Protein AF-A0A7X4YQS1-F1 (afdb_monomer_lite)

Structure (mmCIF, N/CA/C/O backbone):
data_AF-A0A7X4YQS1-F1
#
_entry.id   AF-A0A7X4YQS1-F1
#
loop_
_atom_site.group_PDB
_atom_site.id
_atom_site.type_symbol
_atom_site.label_atom_id
_atom_site.label_alt_id
_atom_site.label_comp_id
_atom_site.label_asym_id
_atom_site.label_entity_id
_atom_site.label_seq_id
_atom_site.pdbx_PDB_ins_code
_atom_site.Cartn_x
_atom_site.Cartn_y
_atom_site.Cartn_z
_atom_site.occupancy
_atom_site.B_iso_or_equiv
_atom_site.auth_seq_id
_atom_site.auth_comp_id
_atom_site.auth_asym_id
_atom_site.auth_atom_id
_atom_site.pdbx_PDB_model_num
ATOM 1 N N . MET A 1 1 ? -2.650 3.008 22.064 1.00 40.25 1 MET A N 1
ATOM 2 C CA . MET A 1 1 ? -3.211 2.697 20.731 1.00 40.25 1 MET A CA 1
ATOM 3 C C . MET A 1 1 ? -2.089 2.133 19.878 1.00 40.25 1 MET A C 1
ATOM 5 O O . MET A 1 1 ? -1.181 2.877 19.531 1.00 40.25 1 MET A O 1
ATOM 9 N N . GLY A 1 2 ? -2.071 0.816 19.657 1.00 45.88 2 GLY A N 1
ATOM 10 C CA . GLY A 1 2 ? -1.066 0.189 18.795 1.00 45.88 2 GLY A CA 1
ATOM 11 C C . GLY A 1 2 ? -1.245 0.669 17.358 1.00 45.88 2 GLY A C 1
ATOM 12 O O . GLY A 1 2 ? -2.377 0.758 16.885 1.00 45.88 2 GLY A O 1
ATOM 13 N N . LYS A 1 3 ? -0.152 1.036 16.683 1.00 58.78 3 LYS A N 1
ATOM 14 C CA . LYS A 1 3 ? -0.204 1.384 15.259 1.00 58.78 3 LYS A CA 1
ATOM 15 C C . LYS A 1 3 ? -0.661 0.139 14.494 1.00 58.78 3 LYS A C 1
ATOM 17 O O . LYS A 1 3 ? -0.047 -0.913 14.631 1.00 58.78 3 LYS A O 1
ATOM 22 N N . ARG A 1 4 ? -1.751 0.261 13.728 1.00 76.31 4 ARG A N 1
ATOM 23 C CA . ARG A 1 4 ? -2.353 -0.830 12.937 1.00 76.31 4 ARG A CA 1
ATOM 24 C C . ARG A 1 4 ? -1.374 -1.434 11.920 1.00 76.31 4 ARG A C 1
ATOM 26 O O . ARG A 1 4 ? -1.508 -2.597 11.565 1.00 76.31 4 ARG A O 1
ATOM 33 N N . PHE A 1 5 ? -0.386 -0.653 11.487 1.00 87.50 5 PHE A N 1
ATOM 34 C CA . PHE A 1 5 ? 0.607 -1.025 10.483 1.00 87.50 5 PHE A CA 1
ATOM 35 C C . PHE A 1 5 ? 2.035 -0.849 11.012 1.00 87.50 5 PHE A C 1
ATOM 37 O O . PHE A 1 5 ? 2.246 -0.052 11.938 1.00 87.50 5 PHE A O 1
ATOM 44 N N . PRO A 1 6 ? 3.017 -1.568 10.434 1.00 87.88 6 PRO A N 1
ATOM 45 C CA . PRO A 1 6 ? 4.421 -1.396 10.787 1.00 87.88 6 PRO A CA 1
ATOM 46 C C . PRO A 1 6 ? 4.883 0.047 10.562 1.00 87.88 6 PRO A C 1
ATOM 48 O O . PRO A 1 6 ? 4.313 0.802 9.772 1.00 87.88 6 PRO A O 1
ATOM 51 N N . GLN A 1 7 ? 5.943 0.440 11.264 1.00 90.50 7 GLN A N 1
ATOM 52 C CA . GLN A 1 7 ? 6.624 1.695 10.977 1.00 90.50 7 GLN A CA 1
ATOM 53 C C . GLN A 1 7 ? 7.393 1.556 9.661 1.00 90.50 7 GLN A C 1
ATOM 55 O O . GLN A 1 7 ? 8.204 0.646 9.521 1.00 90.50 7 GLN A O 1
ATOM 60 N N . LEU A 1 8 ? 7.126 2.461 8.721 1.00 93.25 8 LEU A N 1
ATOM 61 C CA . LEU A 1 8 ? 7.728 2.469 7.390 1.00 93.25 8 LEU A CA 1
ATOM 62 C C . LEU A 1 8 ? 8.675 3.660 7.240 1.00 93.25 8 LEU A C 1
ATOM 64 O O . LEU A 1 8 ? 8.443 4.722 7.827 1.00 93.25 8 LEU A O 1
ATOM 68 N N . MET A 1 9 ? 9.721 3.482 6.440 1.00 94.69 9 MET A N 1
ATOM 69 C CA . MET A 1 9 ? 10.669 4.538 6.070 1.00 94.69 9 MET A CA 1
ATOM 70 C C . MET A 1 9 ? 10.407 4.990 4.635 1.00 94.69 9 MET A C 1
ATOM 72 O O . MET A 1 9 ? 10.146 4.154 3.777 1.00 94.69 9 MET A O 1
ATOM 76 N 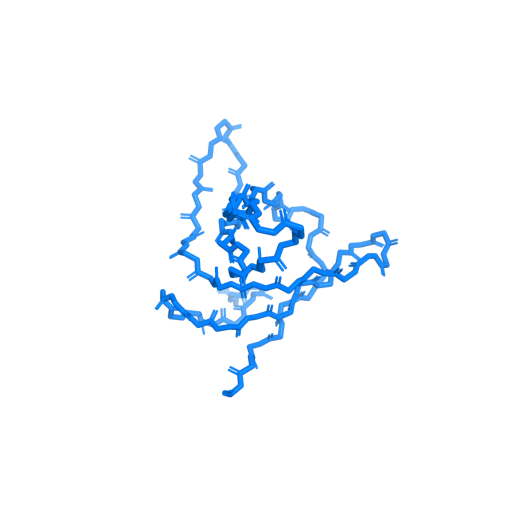N . THR A 1 10 ? 10.463 6.293 4.350 1.00 95.25 10 THR A N 1
ATOM 77 C CA . THR A 1 10 ? 10.309 6.796 2.973 1.00 95.25 10 THR A CA 1
ATOM 78 C C . THR A 1 10 ? 11.324 6.132 2.038 1.00 95.25 10 THR A C 1
ATOM 80 O O . THR A 1 10 ? 12.502 6.039 2.373 1.00 95.25 10 THR A O 1
ATOM 83 N N . GLY A 1 11 ? 10.854 5.654 0.887 1.00 93.25 11 GLY A N 1
ATOM 84 C CA . GLY A 1 11 ? 11.616 4.857 -0.073 1.00 93.25 11 GLY A CA 1
ATOM 85 C C . GLY A 1 11 ? 11.660 3.357 0.240 1.00 93.25 11 GLY A C 1
ATOM 86 O O . GLY A 1 11 ? 12.181 2.598 -0.566 1.00 93.25 11 GLY A O 1
ATOM 87 N N . GLN A 1 12 ? 11.121 2.901 1.376 1.00 94.81 12 GLN A N 1
ATOM 88 C CA . GLN A 1 12 ? 11.090 1.477 1.703 1.00 94.81 12 GLN A CA 1
ATOM 89 C C . GLN A 1 12 ? 10.153 0.736 0.755 1.00 94.81 12 GLN A C 1
ATOM 91 O O . GLN A 1 12 ? 8.972 1.074 0.655 1.00 94.81 12 GLN A O 1
ATOM 96 N N . ARG A 1 13 ? 10.667 -0.310 0.113 1.00 95.38 13 ARG A N 1
ATOM 97 C CA . ARG A 1 13 ? 9.868 -1.205 -0.718 1.00 95.38 13 ARG A CA 1
ATOM 98 C C . ARG A 1 13 ? 8.868 -1.966 0.154 1.00 95.38 13 ARG A C 1
ATOM 100 O O . ARG A 1 13 ? 9.216 -2.476 1.219 1.00 95.38 13 ARG A O 1
ATOM 107 N N . ILE A 1 14 ? 7.611 -2.013 -0.269 1.00 96.12 14 ILE A N 1
ATOM 108 C CA . ILE A 1 14 ? 6.511 -2.624 0.479 1.00 96.12 14 ILE A CA 1
ATOM 109 C C . ILE A 1 14 ? 5.587 -3.416 -0.444 1.00 96.12 14 ILE A C 1
ATOM 111 O O . ILE A 1 14 ? 5.310 -3.008 -1.572 1.00 96.12 14 ILE A O 1
ATOM 115 N N . GLU A 1 15 ? 5.025 -4.495 0.090 1.00 95.88 15 GLU A N 1
ATOM 116 C CA . GLU A 1 15 ? 3.823 -5.130 -0.444 1.00 95.88 15 GLU A CA 1
ATOM 117 C C . GLU A 1 15 ? 2.600 -4.684 0.362 1.00 95.88 15 GLU A C 1
ATOM 119 O O . GLU A 1 15 ? 2.580 -4.724 1.595 1.00 95.88 15 GLU A O 1
ATOM 124 N N . VAL A 1 16 ? 1.548 -4.277 -0.339 1.00 95.75 16 VAL A N 1
ATOM 125 C CA . VAL A 1 16 ? 0.271 -3.852 0.230 1.00 95.75 16 VAL A CA 1
ATOM 126 C C . VAL A 1 16 ? -0.800 -4.853 -0.175 1.00 95.75 16 VAL A C 1
ATOM 128 O O . VAL A 1 16 ? -1.156 -4.966 -1.349 1.00 95.75 16 VAL A O 1
ATOM 131 N N . TYR A 1 17 ? -1.339 -5.551 0.818 1.00 96.12 17 TYR A N 1
ATOM 132 C CA . TYR A 1 17 ? -2.426 -6.507 0.663 1.00 96.12 17 TYR A CA 1
ATOM 133 C C . TYR A 1 17 ? -3.742 -5.783 0.938 1.00 96.12 17 TYR A C 1
ATOM 135 O O . TYR A 1 17 ? -3.970 -5.282 2.044 1.00 96.12 17 TYR A O 1
ATOM 143 N N . LEU A 1 18 ? -4.608 -5.711 -0.069 1.00 95.62 18 LEU A N 1
ATOM 144 C CA . LEU A 1 18 ? -5.908 -5.054 0.033 1.00 95.62 18 LEU A CA 1
ATOM 145 C C . LEU A 1 18 ? -6.990 -6.040 0.492 1.00 95.62 18 LEU A C 1
ATOM 147 O O . LEU A 1 18 ? -6.897 -7.241 0.238 1.00 95.62 18 LEU A O 1
ATOM 151 N N . GLU A 1 19 ? -8.054 -5.534 1.118 1.00 93.06 19 GLU A N 1
ATOM 152 C CA . GLU A 1 19 ? -9.191 -6.349 1.588 1.00 93.06 19 GLU A CA 1
ATOM 153 C C . GLU A 1 19 ? -9.861 -7.153 0.453 1.00 93.06 19 GLU A C 1
ATOM 155 O O . GLU A 1 19 ? -10.388 -8.238 0.680 1.00 93.06 19 GLU A O 1
ATOM 160 N N . GLY A 1 20 ? -9.770 -6.675 -0.794 1.00 90.88 20 GLY A N 1
ATOM 161 C CA . GLY A 1 20 ? -10.253 -7.379 -1.990 1.00 90.88 20 GLY A CA 1
ATOM 162 C C . GLY A 1 20 ? -9.332 -8.489 -2.519 1.00 90.88 20 GLY A C 1
ATOM 163 O O . GLY A 1 20 ? -9.574 -8.999 -3.608 1.00 90.88 20 GLY A O 1
ATOM 164 N N . GLY A 1 21 ? -8.247 -8.826 -1.814 1.00 92.50 21 GLY A N 1
ATOM 165 C CA . GLY A 1 21 ? -7.277 -9.852 -2.222 1.00 92.50 21 GLY A CA 1
ATOM 166 C C . GLY A 1 21 ? -6.245 -9.397 -3.261 1.00 92.50 21 GLY A C 1
ATOM 167 O O . GLY A 1 21 ? -5.332 -10.152 -3.581 1.00 92.50 21 GLY A O 1
ATOM 168 N N . GLN A 1 22 ? -6.347 -8.165 -3.771 1.00 94.44 22 GLN A N 1
ATOM 169 C CA . GLN A 1 22 ? -5.323 -7.581 -4.638 1.00 94.44 22 GLN A CA 1
ATOM 170 C C . GLN A 1 22 ? -4.049 -7.280 -3.840 1.00 94.44 22 GLN A C 1
ATOM 172 O O . GLN A 1 22 ? -4.110 -6.722 -2.744 1.00 94.44 22 GLN A O 1
ATOM 177 N N . ILE A 1 23 ? -2.900 -7.574 -4.448 1.00 94.12 23 ILE A N 1
ATOM 178 C CA . ILE A 1 23 ? -1.578 -7.209 -3.938 1.00 94.12 23 ILE A CA 1
ATOM 179 C C . ILE A 1 23 ? -1.013 -6.092 -4.819 1.00 94.12 23 ILE A C 1
ATOM 181 O O . ILE A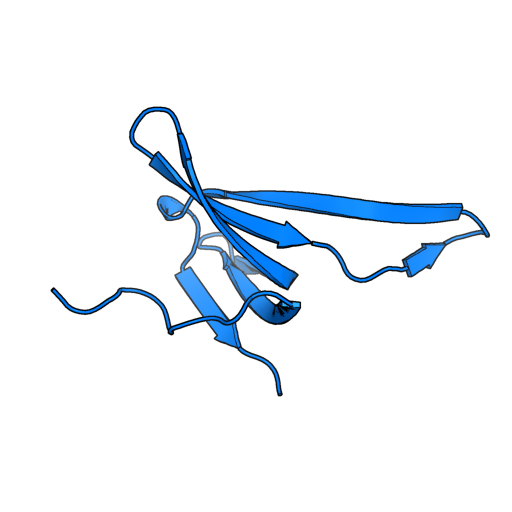 1 23 ? -1.156 -6.116 -6.046 1.00 94.12 23 ILE A O 1
ATOM 185 N N . LYS A 1 24 ? -0.419 -5.079 -4.189 1.00 92.38 24 LYS A N 1
ATOM 186 C CA . LYS A 1 24 ? 0.298 -3.985 -4.853 1.00 92.38 24 LYS A CA 1
ATOM 187 C C . LYS A 1 24 ? 1.693 -3.865 -4.267 1.00 92.38 24 LYS A C 1
ATOM 189 O O . LYS A 1 24 ? 1.843 -3.957 -3.058 1.00 92.38 24 LYS A O 1
ATOM 194 N N . GLU A 1 25 ? 2.674 -3.591 -5.110 1.00 93.19 25 GLU A N 1
ATOM 195 C CA . GLU A 1 25 ? 4.069 -3.463 -4.699 1.00 93.19 25 GLU A CA 1
ATOM 196 C C . GLU A 1 25 ? 4.661 -2.146 -5.200 1.00 93.19 25 GLU A C 1
ATOM 198 O O . GLU A 1 25 ? 4.421 -1.745 -6.342 1.00 93.19 25 GLU A O 1
ATOM 203 N N . GLY A 1 26 ? 5.404 -1.465 -4.333 1.00 93.62 26 GLY A N 1
ATOM 204 C CA . GLY A 1 26 ? 6.102 -0.225 -4.653 1.00 93.62 26 GLY A CA 1
ATOM 205 C C . GLY A 1 26 ? 6.809 0.347 -3.431 1.00 93.62 26 GLY A C 1
ATOM 206 O O . GLY A 1 26 ? 6.938 -0.319 -2.407 1.00 93.62 26 GLY A O 1
ATOM 207 N N . ASN A 1 27 ? 7.243 1.596 -3.522 1.00 95.12 27 ASN A N 1
ATOM 208 C CA . ASN A 1 27 ? 8.003 2.265 -2.476 1.00 95.12 27 ASN A CA 1
ATOM 209 C C . ASN A 1 27 ? 7.085 3.139 -1.624 1.00 95.12 27 ASN A C 1
ATOM 211 O O . ASN A 1 27 ? 6.309 3.953 -2.131 1.00 95.12 27 ASN A O 1
ATOM 215 N N . PHE A 1 28 ? 7.156 2.970 -0.306 1.00 95.62 28 PHE A N 1
ATOM 216 C CA . PHE A 1 28 ? 6.442 3.814 0.638 1.00 95.62 28 PHE A CA 1
ATOM 217 C C . PHE A 1 28 ? 6.931 5.255 0.513 1.00 95.62 28 PHE A C 1
ATOM 219 O O . PHE A 1 28 ? 8.099 5.536 0.764 1.00 95.62 28 PHE A O 1
ATOM 226 N N . ALA A 1 29 ? 6.036 6.187 0.203 1.00 95.50 29 ALA A N 1
ATOM 227 C CA . ALA A 1 29 ? 6.369 7.605 0.224 1.00 95.50 29 ALA A CA 1
ATOM 228 C C . ALA A 1 29 ? 6.027 8.214 1.590 1.00 95.50 29 ALA A C 1
ATOM 230 O O . ALA A 1 29 ? 6.908 8.668 2.326 1.00 95.50 29 ALA A O 1
ATOM 231 N N . LYS A 1 30 ? 4.730 8.224 1.930 1.00 95.75 30 LYS A N 1
ATOM 232 C CA . LYS A 1 30 ? 4.190 8.796 3.173 1.00 95.75 30 LYS A CA 1
ATOM 233 C C . LYS A 1 30 ? 2.747 8.364 3.435 1.00 95.75 30 LYS A C 1
ATOM 235 O O . LYS A 1 30 ? 2.052 7.891 2.539 1.00 95.75 30 LYS A O 1
ATOM 240 N N . TRP A 1 31 ? 2.275 8.636 4.649 1.00 95.31 31 TRP A N 1
ATOM 241 C CA . TRP A 1 31 ? 0.845 8.716 4.954 1.00 95.31 31 TRP A CA 1
ATOM 242 C C . TRP A 1 31 ? 0.339 10.145 4.733 1.00 95.31 31 TRP A C 1
ATOM 244 O O . TRP A 1 31 ? 1.038 11.113 5.040 1.00 95.31 31 TRP A O 1
ATOM 254 N N . MET A 1 32 ? -0.871 10.285 4.200 1.00 95.44 32 MET A N 1
ATOM 255 C CA . MET A 1 32 ? -1.535 11.566 3.964 1.00 95.44 32 MET A CA 1
ATOM 256 C C . MET A 1 32 ? -2.954 11.527 4.529 1.00 95.44 32 MET A C 1
ATOM 258 O O . MET A 1 32 ? -3.638 10.520 4.393 1.00 95.44 32 MET A O 1
ATOM 262 N N . PHE A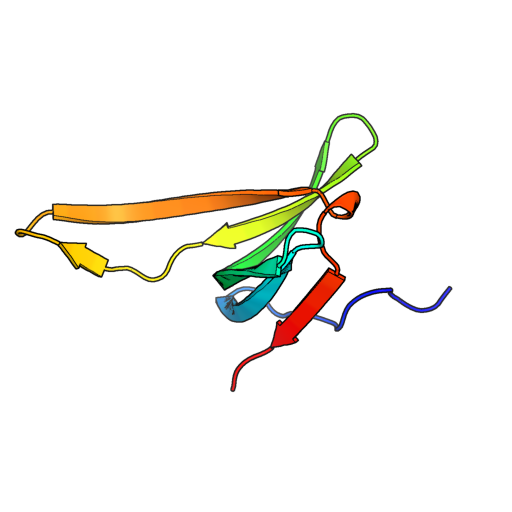 1 33 ? -3.406 12.621 5.139 1.00 92.81 33 PHE A N 1
ATOM 263 C CA . PHE A 1 33 ? -4.770 12.745 5.648 1.00 92.81 33 PHE A CA 1
ATOM 264 C C . PHE A 1 33 ? -5.558 13.735 4.785 1.00 92.81 33 PHE A C 1
ATOM 266 O O . PHE A 1 33 ? -5.167 14.897 4.680 1.00 92.81 33 PHE A O 1
ATOM 273 N N . LEU A 1 34 ? -6.637 13.273 4.154 1.00 90.62 34 LEU A N 1
ATOM 274 C CA . LEU A 1 34 ? -7.497 14.055 3.264 1.00 90.62 34 LEU A CA 1
ATOM 275 C C . LEU A 1 34 ? -8.960 13.787 3.608 1.00 90.62 34 LEU A C 1
ATOM 277 O O . LEU A 1 34 ? -9.360 12.631 3.726 1.00 90.62 34 LEU A O 1
ATOM 281 N N . GLU A 1 35 ? -9.748 14.853 3.767 1.00 90.12 35 GLU A N 1
ATOM 282 C CA . GLU A 1 35 ? -11.208 14.777 3.956 1.00 90.12 35 GLU A CA 1
ATOM 283 C C . GLU A 1 35 ? -11.653 13.832 5.092 1.00 90.12 35 GLU A C 1
ATOM 285 O O . GLU A 1 35 ? -12.676 13.164 5.003 1.00 90.12 35 GLU A O 1
ATOM 290 N N . GLY A 1 36 ? -10.877 13.750 6.177 1.00 90.69 36 GLY A N 1
ATOM 291 C CA . GLY A 1 36 ? -11.194 12.872 7.311 1.00 90.69 36 GLY A CA 1
ATOM 292 C C . GLY A 1 36 ? -10.683 11.433 7.173 1.00 90.69 36 GLY A C 1
ATOM 293 O O . GLY A 1 36 ? -10.869 10.632 8.088 1.00 90.69 36 GLY A O 1
ATOM 294 N N . HIS A 1 37 ? -10.008 11.103 6.072 1.00 91.12 37 HIS A N 1
ATOM 295 C CA . HIS A 1 37 ? -9.504 9.766 5.781 1.00 91.12 37 HIS A CA 1
ATOM 296 C C . HIS A 1 37 ? -7.979 9.742 5.636 1.00 91.12 37 HIS A C 1
ATOM 298 O O . HIS A 1 37 ? -7.355 10.674 5.132 1.00 91.12 37 HIS A O 1
ATOM 304 N N . SER A 1 38 ? -7.376 8.639 6.075 1.00 94.44 38 SER A N 1
ATOM 305 C CA . SER A 1 38 ? -5.944 8.368 5.958 1.00 94.44 38 SER A CA 1
ATOM 306 C C . SER A 1 38 ? -5.662 7.577 4.678 1.00 94.44 38 SER A C 1
ATOM 308 O O . SER A 1 38 ? -6.380 6.627 4.354 1.00 94.44 38 SER A O 1
ATOM 310 N N . TYR A 1 39 ? -4.629 7.977 3.944 1.00 95.81 39 TYR A N 1
ATOM 311 C CA . TYR A 1 39 ? -4.205 7.389 2.679 1.00 95.81 39 TYR A CA 1
ATOM 312 C C . TYR A 1 39 ? -2.717 7.049 2.716 1.00 95.81 39 TYR A C 1
ATOM 314 O O . TYR A 1 39 ? -1.882 7.876 3.086 1.00 95.81 39 TYR A O 1
ATOM 322 N N . LEU A 1 40 ? -2.389 5.842 2.270 1.00 96.00 40 LEU A N 1
ATOM 323 C CA . LEU A 1 40 ? -1.035 5.397 1.988 1.00 96.00 40 LEU A CA 1
ATOM 324 C C . LEU A 1 40 ? -0.635 5.872 0.589 1.00 96.00 40 LEU A C 1
ATOM 326 O O . LEU A 1 40 ? -1.303 5.540 -0.393 1.00 96.00 40 LEU A O 1
ATOM 330 N N . VAL A 1 41 ? 0.462 6.619 0.496 1.00 95.81 41 VAL A N 1
ATOM 331 C CA . VAL A 1 41 ? 1.056 7.025 -0.780 1.00 95.81 41 VAL A CA 1
ATOM 332 C C . VAL A 1 41 ? 2.188 6.062 -1.124 1.00 95.81 41 VAL A C 1
ATOM 334 O O . VAL A 1 41 ? 3.130 5.910 -0.341 1.00 95.81 41 VAL A O 1
ATOM 337 N N . VAL A 1 42 ? 2.088 5.424 -2.290 1.00 95.06 42 VAL A N 1
ATOM 338 C CA . VAL A 1 42 ? 3.067 4.451 -2.793 1.00 95.06 42 VAL A CA 1
ATOM 339 C C . VAL A 1 42 ? 3.540 4.877 -4.177 1.00 95.06 42 VAL A C 1
ATOM 341 O O . VAL A 1 42 ? 2.725 5.092 -5.075 1.00 95.06 42 VAL A O 1
ATOM 344 N N . GLU A 1 43 ? 4.847 4.983 -4.356 1.00 93.56 43 GLU A N 1
ATOM 345 C CA . GLU A 1 43 ? 5.488 5.219 -5.648 1.00 93.56 43 GLU A CA 1
ATOM 346 C C . GLU A 1 43 ? 5.713 3.867 -6.334 1.00 93.56 43 GLU A C 1
ATOM 348 O O . GLU A 1 43 ? 6.301 2.959 -5.749 1.00 93.56 43 GLU A O 1
ATOM 353 N N . LYS A 1 44 ? 5.204 3.687 -7.557 1.00 83.50 44 LYS A N 1
ATOM 354 C CA . LYS A 1 44 ? 5.456 2.466 -8.335 1.00 83.50 44 LYS A CA 1
ATOM 355 C C . LYS A 1 44 ? 6.939 2.346 -8.668 1.00 83.50 44 LYS A C 1
ATOM 357 O O . LYS A 1 44 ? 7.546 3.334 -9.073 1.00 83.50 44 LYS A O 1
ATOM 362 N N . ASP A 1 45 ? 7.451 1.118 -8.626 1.00 69.00 45 ASP A N 1
ATOM 363 C CA . ASP A 1 45 ? 8.747 0.799 -9.222 1.00 69.00 45 ASP A CA 1
ATOM 364 C C . ASP A 1 45 ? 8.761 1.178 -10.706 1.00 69.00 45 ASP A C 1
ATOM 366 O O . ASP A 1 45 ? 7.832 0.862 -11.464 1.00 69.00 45 ASP A O 1
ATOM 370 N N . GLU A 1 46 ? 9.836 1.852 -11.104 1.00 65.25 46 GLU A N 1
ATOM 371 C CA . GLU A 1 46 ? 10.093 2.270 -12.475 1.00 65.25 46 GLU A CA 1
ATOM 372 C C . GLU A 1 46 ? 10.176 1.034 -13.374 1.00 65.25 46 GLU A C 1
ATOM 374 O O . GLU A 1 46 ? 11.095 0.224 -13.276 1.00 65.25 46 GLU A O 1
ATOM 379 N N . HIS A 1 47 ? 9.197 0.877 -14.263 1.00 61.41 47 HIS A N 1
ATOM 380 C CA . HIS A 1 47 ? 9.257 -0.130 -15.315 1.00 61.41 47 HIS A CA 1
ATOM 381 C C . HIS A 1 47 ? 9.340 0.574 -16.666 1.00 61.41 47 HIS A C 1
ATOM 383 O O . HIS A 1 47 ? 8.520 1.439 -16.993 1.00 61.41 47 HIS A O 1
ATOM 389 N N . PHE A 1 48 ? 10.323 0.170 -17.468 1.00 53.50 48 PHE A N 1
ATOM 390 C CA . PHE A 1 48 ? 10.357 0.475 -18.891 1.00 53.50 48 PHE A CA 1
ATOM 391 C C . PHE A 1 48 ? 9.473 -0.538 -19.612 1.00 53.50 48 PHE A C 1
ATOM 393 O O . PHE A 1 48 ? 9.785 -1.726 -19.640 1.00 53.50 48 PHE A O 1
ATOM 400 N N . ASN A 1 49 ? 8.374 -0.068 -20.196 1.00 53.50 49 ASN A N 1
ATOM 401 C CA . ASN A 1 49 ? 7.521 -0.887 -21.053 1.00 53.50 49 ASN A CA 1
ATOM 402 C C . ASN A 1 49 ? 7.486 -0.241 -22.444 1.00 53.50 49 ASN A C 1
ATOM 404 O O . ASN A 1 49 ? 7.130 0.933 -22.557 1.00 53.50 49 ASN A O 1
ATOM 408 N N . ASP A 1 50 ? 7.934 -0.958 -23.479 1.00 61.00 50 ASP A N 1
ATOM 409 C CA . ASP A 1 50 ? 8.066 -0.450 -24.859 1.00 61.00 50 ASP A CA 1
ATOM 410 C C . ASP A 1 50 ? 8.772 0.921 -24.972 1.00 61.00 50 ASP A C 1
ATOM 412 O O . ASP A 1 50 ? 8.327 1.837 -25.666 1.00 61.00 50 ASP A O 1
ATOM 416 N N . GLY A 1 51 ? 9.876 1.107 -24.238 1.00 67.00 51 GLY A N 1
ATOM 417 C CA . GLY A 1 51 ? 10.657 2.352 -24.266 1.00 67.00 51 GLY A CA 1
ATOM 418 C C . GLY A 1 51 ? 9.965 3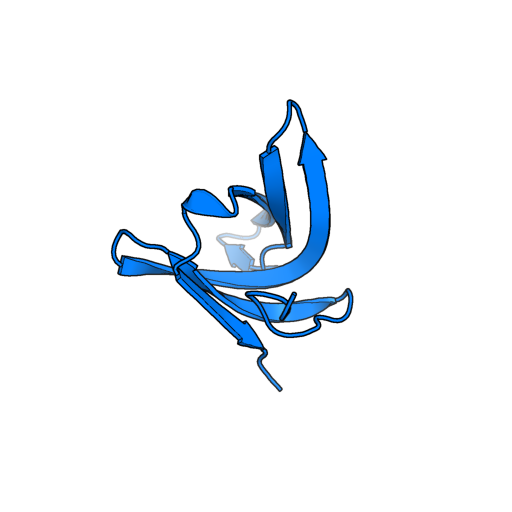.562 -23.627 1.00 67.00 51 GLY A C 1
ATOM 419 O O . GLY A 1 51 ? 10.503 4.668 -23.673 1.00 67.00 51 GLY A O 1
ATOM 420 N N . ARG A 1 52 ? 8.792 3.377 -23.007 1.00 54.31 52 ARG A N 1
ATOM 421 C CA . ARG A 1 52 ? 8.108 4.409 -22.226 1.00 54.31 52 ARG A CA 1
ATOM 422 C C . ARG A 1 52 ? 8.387 4.204 -20.746 1.00 54.31 52 ARG A C 1
ATOM 424 O O . ARG A 1 52 ? 8.155 3.129 -20.195 1.00 54.31 52 ARG A O 1
ATOM 431 N N . HIS A 1 53 ? 8.868 5.266 -20.114 1.00 57.84 53 HIS A N 1
ATOM 432 C CA . HIS A 1 53 ? 9.020 5.335 -18.671 1.00 57.84 53 HIS A CA 1
ATOM 433 C C . HIS A 1 53 ? 7.638 5.487 -18.033 1.00 57.84 53 HIS A C 1
ATOM 435 O O . HIS A 1 53 ? 6.959 6.490 -18.262 1.00 57.84 53 HIS A O 1
ATOM 441 N N . ILE A 1 54 ? 7.202 4.490 -17.265 1.00 60.00 54 ILE A N 1
ATOM 442 C CA . ILE A 1 54 ? 5.942 4.566 -16.525 1.00 60.00 54 ILE A CA 1
ATOM 443 C C . ILE A 1 54 ? 6.282 4.722 -15.045 1.00 60.00 54 ILE A C 1
ATOM 445 O O . ILE A 1 54 ? 6.451 3.734 -14.336 1.00 60.00 54 ILE A O 1
ATOM 449 N N . SER A 1 55 ? 6.343 5.969 -14.577 1.00 69.12 55 SER A N 1
ATOM 450 C CA . SER A 1 55 ? 6.261 6.281 -13.151 1.00 69.12 55 SER A CA 1
ATOM 451 C C . SER A 1 55 ? 4.810 6.588 -12.785 1.00 69.12 55 SER A C 1
ATOM 453 O O . SER A 1 55 ? 4.048 7.164 -13.566 1.00 69.12 55 SER A O 1
ATOM 455 N N . GLY A 1 56 ? 4.381 6.150 -11.606 1.00 84.12 56 GLY A N 1
ATOM 456 C CA . GLY A 1 56 ? 3.022 6.383 -11.138 1.00 84.12 56 GLY A CA 1
ATOM 457 C C . GLY A 1 56 ? 2.954 6.399 -9.623 1.00 84.12 56 GLY A C 1
ATOM 458 O O . GLY A 1 56 ? 3.720 5.712 -8.955 1.00 84.12 56 GLY A O 1
ATOM 459 N N . VAL A 1 57 ? 2.015 7.174 -9.091 1.00 91.50 57 VAL A N 1
ATOM 460 C CA . VAL A 1 57 ? 1.750 7.256 -7.654 1.00 91.50 57 VAL A CA 1
ATOM 461 C C . VAL A 1 57 ? 0.386 6.643 -7.378 1.00 91.50 57 VAL A C 1
ATOM 463 O O . VAL A 1 57 ? -0.598 6.953 -8.053 1.00 91.50 57 VAL A O 1
ATOM 466 N N . TRP A 1 58 ? 0.320 5.764 -6.386 1.00 92.62 58 TRP A N 1
ATOM 467 C CA . TRP A 1 58 ? -0.929 5.242 -5.858 1.00 92.62 58 TRP A CA 1
ATOM 468 C C . TRP A 1 58 ? -1.279 5.916 -4.541 1.00 92.62 58 TRP A C 1
ATOM 470 O O . TRP A 1 58 ? -0.434 6.069 -3.662 1.00 92.62 58 TRP A O 1
ATOM 480 N N . TYR A 1 59 ? -2.560 6.238 -4.398 1.00 93.94 59 TYR A N 1
ATOM 481 C CA . TYR A 1 59 ? -3.167 6.708 -3.162 1.00 93.94 59 TYR A CA 1
ATOM 482 C C . TYR A 1 59 ? -4.144 5.627 -2.706 1.00 93.94 59 TYR A C 1
ATOM 484 O O . TYR A 1 59 ? -5.174 5.405 -3.343 1.00 93.94 59 TYR A O 1
ATOM 492 N N . LEU A 1 60 ? -3.795 4.899 -1.649 1.00 94.38 60 LEU A N 1
ATOM 493 C CA . LEU A 1 60 ? -4.576 3.768 -1.149 1.00 94.38 60 LEU A CA 1
ATOM 494 C C . LEU A 1 60 ? -5.227 4.159 0.174 1.00 94.38 60 LEU A C 1
ATOM 496 O O . LEU A 1 60 ? -4.528 4.491 1.126 1.00 94.38 60 LEU A O 1
ATOM 500 N N . SER A 1 61 ? -6.558 4.135 0.242 1.00 94.69 61 SER A N 1
ATOM 501 C CA . SER A 1 61 ? -7.266 4.431 1.492 1.00 94.69 61 SER A CA 1
ATOM 502 C C . SER A 1 61 ? -6.925 3.393 2.560 1.00 94.69 61 SER A C 1
ATOM 504 O O . SER A 1 61 ? -6.955 2.194 2.284 1.00 94.69 61 SER A O 1
ATOM 506 N N . GLU A 1 62 ? -6.647 3.840 3.786 1.00 94.81 62 GLU A N 1
ATOM 507 C CA . GLU A 1 62 ? -6.321 2.970 4.922 1.00 94.81 62 GLU A CA 1
ATOM 508 C C . GLU A 1 62 ? -7.408 1.915 5.184 1.00 94.81 62 GLU A C 1
ATOM 510 O O . GLU A 1 62 ? -7.110 0.790 5.580 1.00 94.81 62 GLU A O 1
ATOM 515 N N . SER A 1 63 ? -8.675 2.250 4.920 1.00 94.19 63 SER A N 1
ATOM 516 C CA . SER A 1 63 ? -9.810 1.339 5.105 1.00 94.19 63 SER A CA 1
A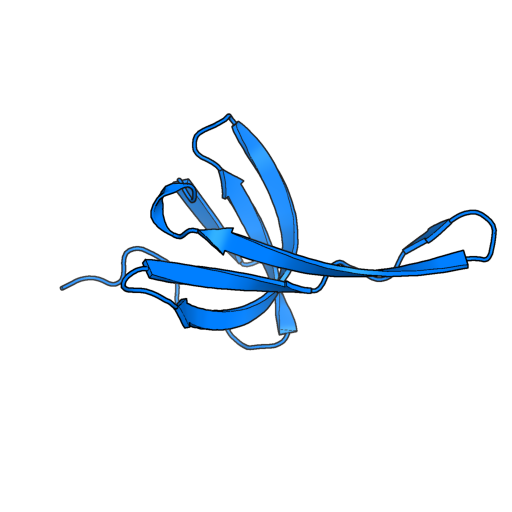TOM 517 C C . SER A 1 63 ? -9.774 0.121 4.180 1.00 94.19 63 SER A C 1
ATOM 519 O O . SER A 1 63 ? -10.379 -0.896 4.506 1.00 94.19 63 SER A O 1
ATOM 521 N N . LEU A 1 64 ? -9.061 0.208 3.054 1.00 95.12 64 LEU A N 1
ATOM 522 C CA . LEU A 1 64 ? -8.929 -0.866 2.070 1.00 95.12 64 LEU A CA 1
ATOM 523 C C . LEU A 1 64 ? -7.692 -1.737 2.309 1.00 95.12 64 LEU A C 1
ATOM 525 O O . LEU A 1 64 ? -7.516 -2.736 1.612 1.00 95.12 64 LEU A O 1
ATOM 529 N N . ILE A 1 65 ? -6.823 -1.354 3.247 1.00 96.06 65 ILE A N 1
ATOM 530 C CA . ILE A 1 65 ? -5.554 -2.029 3.504 1.00 96.06 65 ILE A CA 1
ATOM 531 C C . ILE A 1 65 ? -5.743 -3.058 4.615 1.00 96.06 65 ILE A C 1
ATOM 533 O O . ILE A 1 65 ? -6.032 -2.727 5.768 1.00 96.06 65 ILE A O 1
ATOM 537 N N . LYS A 1 66 ? -5.498 -4.316 4.257 1.00 95.75 66 LYS A N 1
ATOM 538 C CA . LYS A 1 66 ? -5.522 -5.446 5.180 1.00 95.75 66 LYS A CA 1
ATOM 539 C C . LYS A 1 66 ? -4.184 -5.608 5.894 1.00 95.75 66 LYS A C 1
ATOM 541 O O . LYS A 1 66 ? -4.140 -5.776 7.109 1.00 95.75 66 LYS A O 1
ATOM 546 N N . LEU A 1 67 ? -3.090 -5.552 5.136 1.00 95.62 67 LEU A N 1
ATOM 547 C CA . LEU A 1 67 ? -1.729 -5.748 5.633 1.00 95.62 67 LEU A CA 1
ATOM 548 C C . LEU A 1 67 ? -0.737 -4.948 4.784 1.00 95.62 67 LEU A C 1
ATOM 550 O O . LEU A 1 67 ? -0.909 -4.818 3.573 1.00 95.62 67 LEU A O 1
ATOM 554 N N . ILE A 1 68 ? 0.320 -4.455 5.429 1.00 96.19 68 ILE A N 1
ATOM 555 C CA . ILE A 1 68 ? 1.505 -3.922 4.755 1.00 96.19 68 ILE A CA 1
ATOM 556 C C . ILE A 1 68 ? 2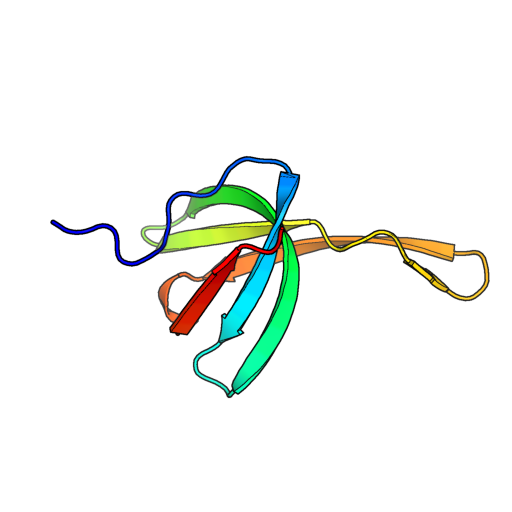.697 -4.755 5.206 1.00 96.19 68 ILE A C 1
ATOM 558 O O . ILE A 1 68 ? 2.939 -4.871 6.410 1.00 96.19 68 ILE A O 1
ATOM 562 N N . TYR A 1 69 ? 3.423 -5.322 4.249 1.00 96.25 69 TYR A N 1
ATOM 563 C CA . TYR A 1 69 ? 4.625 -6.103 4.492 1.00 96.25 69 TYR A CA 1
ATOM 564 C C . TYR A 1 69 ? 5.850 -5.340 3.963 1.00 96.25 69 TYR A C 1
ATOM 566 O O . TYR A 1 69 ? 5.942 -5.115 2.755 1.00 96.25 69 TYR A O 1
ATOM 574 N N . PRO A 1 70 ? 6.766 -4.882 4.837 1.00 95.38 70 PRO A N 1
ATOM 575 C CA . PRO A 1 70 ? 7.991 -4.227 4.401 1.00 95.38 70 PRO A CA 1
ATOM 576 C C . PRO A 1 70 ? 8.973 -5.242 3.816 1.00 95.38 70 PRO A C 1
ATOM 578 O O . PRO A 1 70 ? 9.259 -6.254 4.455 1.00 95.38 70 PRO A O 1
ATOM 581 N N . LEU A 1 71 ? 9.499 -4.954 2.627 1.00 92.25 71 LEU A N 1
ATOM 582 C CA . LEU A 1 71 ? 10.532 -5.758 1.979 1.00 92.25 71 LEU A CA 1
ATOM 583 C C . LEU A 1 71 ? 11.930 -5.261 2.390 1.00 92.25 71 LEU A C 1
ATOM 585 O O . LEU A 1 71 ? 12.096 -4.094 2.765 1.00 92.25 71 LEU A O 1
ATOM 589 N N . LEU A 1 72 ? 12.901 -6.180 2.377 1.00 82.00 72 LEU A N 1
ATOM 590 C CA . LEU A 1 72 ? 14.316 -5.929 2.687 1.00 82.00 72 LEU A CA 1
ATOM 591 C C . LEU A 1 72 ? 15.070 -5.364 1.482 1.00 82.00 72 LEU A C 1
ATOM 593 O O . LEU A 1 72 ? 14.766 -5.798 0.348 1.00 82.00 72 LEU A O 1
#

Organism: NCBI:txid742054

pLDDT: mean 86.34, std 14.62, range [40.25, 96.25]

Radius of gyration: 12.85 Å; chains: 1; bounding box: 26×25×46 Å

Sequence (72 aa):
MGKRFPQLMTGQRIEVYLEGGQIKEGNFAKWMFLEGHSYLVVEKDEHFNDGRHISGVWYLSESLIKLIYPLL

Foldseek 3Di:
DDDPADDFDFQFWKWWQWPVRDIDIATFHDWDDDPNWIWTKGWHDFDQDVNDTDTDIDTHTPVGTPYMGTDD

Secondary structure (DSSP, 8-state):
---SS----TT-EEEEEETTS-EEEEEEEEEEEETTEEEEEEEPP-EEETTEEE--EEEEEGGGEEEEEE--